Protein AF-A0A6C1DXF7-F1 (afdb_monomer)

Foldseek 3Di:
DVVVLCVQQCVPPPDPDFHEFDDDDLQWAQCCLAPHPCDPVCLLVSLVVVLVVRVPGGHHYDDAQPSQQSQHFDPDDDLVPQPDPVSVVVLVVCCVPANCVGPSNVVSVVCCSRTGSVNRVPPRDDDDDGSSVVVVVVVVPPDDDD

pLDDT: mean 87.71, std 15.58, range [35.22, 98.25]

Nearest PDB structures (foldseek):
  3aj7-assembly1_A  TM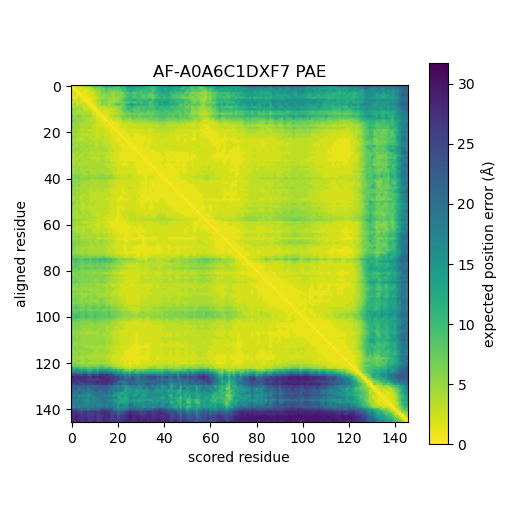=9.687E-01  e=1.170E-12  Saccharomyces cerevisiae
  3axi-assembly1_A  TM=9.679E-01  e=1.033E-12  Saccharomyces cerevisiae
  4how-assembly1_A  TM=9.218E-01  e=8.637E-07  Erwinia rhapontici
  2pwf-assembly1_A  TM=9.188E-01  e=9.192E-07  Burkholderia ubonensis subsp. mesacidophila
  4go9-assembly2_B  TM=9.008E-01  e=8.115E-07  Burkholderia ubonensis subsp. mesacidophila

InterPro domains:
  IPR006047 Glycosyl hydrolase family 13, catalytic domain [PF00128] (3-124)
  IPR017853 Glycoside hydrolase superfamily [SSF51445] (11-127)

Solvent-accessible surface area (backbone atoms only — not comparable to full-atom values): 8701 Å² total; per-residue (Å²): 106,67,67,62,56,49,56,71,54,51,67,39,68,96,51,96,57,83,49,72,36,68,74,49,44,74,71,30,22,26,48,31,50,71,77,49,45,60,48,91,88,38,28,70,60,32,34,50,53,52,48,55,50,58,74,71,50,73,47,54,77,53,84,34,88,43,54,44,64,51,43,53,51,71,75,92,74,59,78,87,74,58,80,46,64,67,59,56,50,51,50,53,51,43,36,73,76,61,32,79,87,28,69,66,40,54,51,47,54,57,44,48,65,62,52,31,30,55,44,38,62,57,80,75,80,89,69,98,76,38,71,45,52,54,47,51,52,54,65,69,59,65,80,85,78,131

Mean predicted aligned error: 6.99 Å

Organism: Saccharomyces pastorianus (NCBI:txid27292)

Structure (mmCIF, N/CA/C/O backbone):
data_AF-A0A6C1DXF7-F1
#
_entry.id   AF-A0A6C1DXF7-F1
#
loop_
_atom_site.group_PDB
_atom_site.id
_atom_site.type_symbol
_atom_site.label_atom_id
_atom_site.label_alt_id
_atom_site.label_comp_id
_atom_site.label_asym_id
_atom_site.label_entity_id
_atom_site.label_seq_id
_atom_site.pdbx_PDB_ins_code
_atom_site.Cartn_x
_atom_site.Cartn_y
_atom_site.Cartn_z
_atom_site.occupancy
_atom_site.B_iso_or_equiv
_atom_site.auth_seq_id
_atom_site.auth_comp_id
_atom_site.auth_asym_id
_atom_site.auth_atom_id
_atom_site.pdbx_PDB_model_num
ATOM 1 N N . MET A 1 1 ? 9.411 -14.837 -0.545 1.00 59.25 1 MET A N 1
ATOM 2 C CA . MET A 1 1 ? 9.219 -13.598 -1.336 1.00 59.25 1 MET A CA 1
ATOM 3 C C . MET A 1 1 ? 9.837 -13.757 -2.715 1.00 59.25 1 MET A C 1
ATOM 5 O O . MET A 1 1 ? 9.117 -13.572 -3.681 1.00 59.25 1 MET A O 1
ATOM 9 N N . GLU A 1 2 ? 11.099 -14.185 -2.812 1.00 75.19 2 GLU A N 1
ATOM 10 C CA . GLU A 1 2 ? 11.761 -14.525 -4.084 1.00 75.19 2 GLU A CA 1
ATOM 11 C C . GLU A 1 2 ? 10.960 -15.517 -4.943 1.00 75.19 2 GLU A C 1
ATOM 13 O O . GLU A 1 2 ? 10.625 -15.195 -6.074 1.00 75.19 2 GLU A O 1
ATOM 18 N N . GLU A 1 3 ? 10.555 -16.663 -4.386 1.00 80.00 3 GLU A N 1
ATOM 19 C CA . GLU A 1 3 ? 9.770 -17.671 -5.121 1.00 80.00 3 GLU A CA 1
ATOM 20 C C . GLU A 1 3 ? 8.427 -17.135 -5.634 1.00 80.00 3 GLU A C 1
ATOM 22 O O . GLU A 1 3 ? 8.027 -17.430 -6.755 1.00 80.00 3 GLU A O 1
ATOM 27 N N . ALA A 1 4 ? 7.742 -16.309 -4.836 1.00 75.12 4 ALA A N 1
ATOM 28 C CA . ALA A 1 4 ? 6.470 -15.706 -5.227 1.00 75.12 4 ALA A CA 1
ATOM 29 C C . ALA A 1 4 ? 6.660 -14.726 -6.394 1.00 75.12 4 ALA A C 1
ATOM 31 O O . ALA A 1 4 ? 5.912 -14.783 -7.367 1.00 75.12 4 ALA A O 1
ATOM 32 N N . ILE A 1 5 ? 7.698 -13.884 -6.326 1.00 75.38 5 ILE A N 1
ATOM 33 C CA . ILE A 1 5 ? 8.089 -12.986 -7.417 1.00 75.38 5 ILE A CA 1
ATOM 34 C C . ILE A 1 5 ? 8.420 -13.827 -8.653 1.00 75.38 5 ILE A C 1
ATOM 36 O O . ILE A 1 5 ? 7.776 -13.652 -9.677 1.00 75.38 5 ILE A O 1
ATOM 40 N N . ALA A 1 6 ? 9.320 -14.806 -8.547 1.00 79.94 6 ALA A N 1
ATOM 41 C CA . ALA A 1 6 ? 9.705 -15.669 -9.662 1.00 79.94 6 ALA A CA 1
ATOM 42 C C . ALA A 1 6 ? 8.495 -16.370 -10.304 1.00 79.94 6 ALA A C 1
ATOM 44 O O . ALA A 1 6 ? 8.336 -16.318 -11.520 1.00 79.94 6 ALA A O 1
ATOM 45 N N . SER A 1 7 ? 7.595 -16.955 -9.509 1.00 77.94 7 SER A N 1
ATOM 46 C CA . SER A 1 7 ? 6.400 -17.639 -10.022 1.00 77.94 7 SER A CA 1
ATOM 47 C C . SER A 1 7 ? 5.490 -16.724 -10.851 1.00 77.94 7 SER A C 1
ATOM 49 O O . SER A 1 7 ? 4.979 -17.145 -11.888 1.00 77.94 7 SER A O 1
ATOM 51 N N . ASN A 1 8 ? 5.369 -15.452 -10.456 1.00 71.12 8 ASN A N 1
ATOM 52 C CA . ASN A 1 8 ? 4.574 -14.449 -11.162 1.00 71.12 8 ASN A CA 1
ATOM 53 C C . ASN A 1 8 ? 5.168 -14.046 -12.519 1.00 71.12 8 ASN A C 1
ATOM 55 O O . ASN A 1 8 ? 4.458 -13.459 -13.324 1.00 71.12 8 ASN A O 1
ATOM 59 N N . PHE A 1 9 ? 6.440 -14.348 -12.791 1.00 73.69 9 PHE A N 1
ATOM 60 C CA . PHE A 1 9 ? 7.091 -13.993 -14.060 1.00 73.69 9 PHE A CA 1
ATOM 61 C C . PHE A 1 9 ? 7.461 -15.212 -14.903 1.00 73.69 9 PHE A C 1
ATOM 63 O O . PHE A 1 9 ? 7.561 -15.109 -16.122 1.00 73.69 9 PHE A O 1
ATOM 70 N N . LEU A 1 10 ? 7.604 -16.385 -14.285 1.00 82.75 10 LEU A N 1
ATOM 71 C CA . LEU A 1 10 ? 7.925 -17.620 -14.995 1.00 82.75 10 LEU A CA 1
ATOM 72 C C . LEU A 1 10 ? 6.733 -18.198 -15.768 1.00 82.75 10 LEU A C 1
ATOM 74 O O . LEU A 1 10 ? 6.962 -18.940 -16.716 1.00 82.75 10 LEU A O 1
ATOM 78 N N . PHE A 1 11 ? 5.481 -17.865 -15.425 1.00 83.44 11 PHE A N 1
ATOM 79 C CA . PHE A 1 11 ? 4.308 -18.440 -16.110 1.00 83.44 11 PHE A CA 1
ATOM 80 C C . PHE A 1 11 ? 4.178 -18.019 -17.587 1.00 83.44 11 PHE A C 1
ATOM 82 O O . PHE A 1 11 ? 3.498 -18.686 -18.365 1.00 83.44 11 PHE A O 1
ATOM 89 N N . ILE A 1 12 ? 4.846 -16.932 -17.981 1.00 87.50 12 ILE A N 1
ATOM 90 C CA . ILE A 1 12 ? 4.918 -16.456 -19.371 1.00 87.50 12 ILE A CA 1
ATOM 91 C C . ILE A 1 12 ? 5.863 -17.343 -20.201 1.00 87.50 12 ILE A C 1
ATOM 93 O O . ILE A 1 12 ? 5.730 -17.452 -21.420 1.00 87.50 12 ILE A O 1
ATOM 97 N N . ASN A 1 13 ? 6.830 -18.007 -19.561 1.00 87.62 13 ASN A N 1
ATOM 98 C CA . ASN A 1 13 ? 7.843 -18.773 -20.274 1.00 87.62 13 ASN A CA 1
ATOM 99 C C . ASN A 1 13 ? 7.225 -20.009 -20.932 1.00 87.62 13 ASN A C 1
ATOM 101 O O . ASN A 1 13 ? 6.782 -20.937 -20.258 1.00 87.62 13 ASN A O 1
ATOM 105 N N . GLY A 1 14 ? 7.251 -20.036 -22.266 1.00 87.69 14 GLY A N 1
ATOM 106 C CA . GLY A 1 14 ? 6.707 -21.144 -23.050 1.00 87.69 14 GLY A CA 1
ATOM 107 C C . GLY A 1 14 ? 5.181 -21.146 -23.156 1.00 87.69 14 GLY A C 1
ATOM 108 O O . GLY A 1 14 ? 4.614 -22.178 -23.508 1.00 87.69 14 GLY A O 1
ATOM 109 N N . THR A 1 15 ? 4.522 -20.019 -22.865 1.00 92.44 15 THR A N 1
ATOM 110 C CA . THR A 1 15 ? 3.073 -19.836 -23.030 1.00 92.44 15 THR A CA 1
ATOM 111 C C . THR A 1 15 ? 2.774 -18.641 -23.943 1.00 92.44 15 THR A C 1
ATOM 113 O O . THR A 1 15 ? 3.668 -17.889 -24.325 1.00 92.44 15 THR A O 1
ATOM 116 N N . ASP A 1 16 ? 1.509 -18.470 -24.319 1.00 94.56 16 ASP A N 1
ATOM 117 C CA . ASP A 1 16 ? 0.971 -17.295 -25.021 1.00 94.56 16 ASP A CA 1
ATOM 118 C C . ASP A 1 16 ? 0.373 -16.255 -24.051 1.00 94.56 16 ASP A C 1
ATOM 120 O O . ASP A 1 16 ? -0.373 -15.358 -24.448 1.00 94.56 16 ASP A O 1
ATOM 124 N N . SER A 1 17 ? 0.686 -16.382 -22.759 1.00 92.06 17 SER A N 1
ATOM 125 C CA . SER A 1 17 ? 0.166 -15.514 -21.707 1.00 92.06 17 SER A CA 1
ATOM 126 C C . SER A 1 17 ? 0.986 -14.227 -21.548 1.00 92.06 17 SER A C 1
ATOM 128 O O . SER A 1 17 ? 2.142 -14.145 -21.957 1.00 92.06 17 SER A O 1
ATOM 130 N N . TRP A 1 18 ? 0.402 -13.211 -20.903 1.00 91.88 18 TRP A N 1
ATOM 131 C CA . TRP A 1 18 ? 1.070 -11.941 -20.599 1.00 91.88 18 TRP A CA 1
ATOM 132 C C . TRP A 1 18 ? 0.699 -11.441 -19.199 1.00 91.88 18 TRP A C 1
ATOM 134 O O . TRP A 1 18 ? -0.443 -11.603 -18.767 1.00 91.88 18 TRP A O 1
ATOM 144 N N . ALA A 1 19 ? 1.651 -10.830 -18.489 1.00 90.81 19 ALA A N 1
ATOM 145 C CA . ALA A 1 19 ? 1.447 -10.323 -17.131 1.00 90.81 19 ALA A CA 1
ATOM 146 C C . ALA A 1 19 ? 1.251 -8.802 -17.079 1.00 90.81 19 ALA A C 1
ATOM 148 O O . ALA A 1 19 ? 1.555 -8.065 -18.018 1.00 90.81 19 ALA A O 1
ATOM 149 N N . THR A 1 20 ? 0.792 -8.328 -15.924 1.00 92.31 20 THR A N 1
ATOM 150 C CA . THR A 1 20 ? 0.764 -6.910 -15.552 1.00 92.31 20 THR A CA 1
ATOM 151 C C . THR A 1 20 ? 1.662 -6.675 -14.347 1.00 92.31 20 THR A C 1
ATOM 153 O O . THR A 1 20 ? 1.645 -7.474 -13.410 1.00 92.31 20 THR A O 1
ATOM 156 N N . THR A 1 21 ? 2.352 -5.541 -14.321 1.00 92.75 21 THR A N 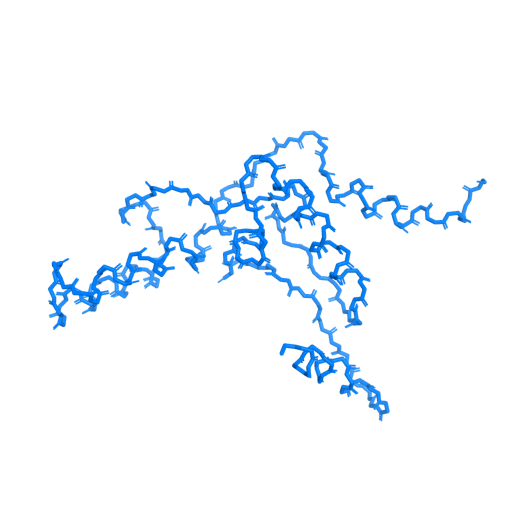1
ATOM 157 C CA . THR A 1 21 ? 3.194 -5.109 -13.204 1.00 92.75 21 THR A CA 1
ATOM 158 C C . THR A 1 21 ? 2.619 -3.830 -12.616 1.00 92.75 21 THR A C 1
ATOM 160 O O . THR A 1 21 ? 2.503 -2.827 -13.317 1.00 92.75 21 THR A O 1
ATOM 163 N N . TYR A 1 22 ? 2.251 -3.861 -11.336 1.00 94.75 22 TYR A N 1
ATOM 164 C CA . TYR A 1 22 ? 1.810 -2.685 -10.587 1.00 94.75 22 TYR A CA 1
ATOM 165 C C . TYR A 1 22 ? 1.969 -2.923 -9.084 1.00 94.75 22 TYR A C 1
ATOM 167 O O . TYR A 1 22 ? 1.796 -4.048 -8.609 1.00 94.75 22 TYR A O 1
ATOM 175 N N . ILE A 1 23 ? 2.240 -1.862 -8.325 1.00 95.50 23 ILE A N 1
ATOM 176 C CA . ILE A 1 23 ? 2.222 -1.904 -6.850 1.00 95.50 23 ILE A CA 1
ATOM 177 C C . ILE A 1 23 ? 1.247 -0.899 -6.215 1.00 95.50 23 ILE A C 1
ATOM 179 O O . ILE A 1 23 ? 1.036 -0.939 -5.001 1.00 95.50 23 ILE A O 1
ATOM 183 N N . GLU A 1 24 ? 0.616 -0.034 -7.015 1.00 97.81 24 GLU A N 1
ATOM 184 C CA . GLU A 1 24 ? -0.456 0.874 -6.592 1.00 97.81 24 GLU A CA 1
ATOM 185 C C . GLU A 1 24 ? -1.643 0.827 -7.558 1.00 97.81 24 GLU A C 1
ATOM 187 O O . GLU A 1 24 ? -1.500 0.616 -8.760 1.00 97.81 24 GLU A O 1
ATOM 192 N N . ASN A 1 25 ? -2.835 1.048 -7.013 1.00 97.56 25 ASN A N 1
ATOM 193 C CA . ASN A 1 25 ? -4.054 1.375 -7.741 1.00 97.56 25 ASN A CA 1
ATOM 194 C C . ASN A 1 25 ? -5.020 2.075 -6.762 1.00 97.56 25 ASN A C 1
AT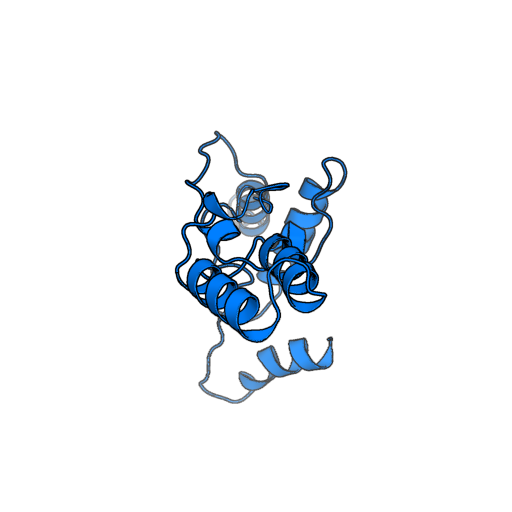OM 196 O O . ASN A 1 25 ? -4.672 2.313 -5.606 1.00 97.56 25 ASN A O 1
ATOM 200 N N . HIS A 1 26 ? -6.242 2.371 -7.202 1.00 97.31 26 HIS A N 1
ATOM 201 C CA . HIS A 1 26 ? -7.269 3.031 -6.385 1.00 97.31 26 HIS A CA 1
ATOM 202 C C . HIS A 1 26 ? -7.774 2.227 -5.164 1.00 97.31 26 HIS A C 1
ATOM 204 O O . HIS A 1 26 ? -8.556 2.747 -4.363 1.00 97.31 26 HIS A O 1
ATOM 210 N N . ASP A 1 27 ? -7.369 0.965 -5.022 1.00 97.50 27 ASP A N 1
ATOM 211 C CA . ASP A 1 27 ? -7.715 0.075 -3.913 1.00 97.50 27 ASP A CA 1
ATOM 212 C C . ASP A 1 27 ? -6.517 -0.274 -3.018 1.00 97.50 27 ASP A C 1
ATOM 214 O O . ASP A 1 27 ? -6.675 -0.995 -2.036 1.00 97.50 27 ASP A O 1
ATOM 218 N N . GLN A 1 28 ? -5.311 0.206 -3.325 1.00 97.25 28 GLN A N 1
ATOM 219 C CA . GLN A 1 28 ? -4.110 -0.091 -2.543 1.00 97.25 28 GLN A CA 1
ATOM 220 C C . GLN A 1 28 ? -3.577 1.174 -1.881 1.00 97.25 28 GLN A C 1
ATOM 222 O O . GLN A 1 28 ? -3.543 2.234 -2.490 1.00 97.25 28 GLN A O 1
ATOM 227 N N . ALA A 1 29 ? -3.101 1.069 -0.642 1.00 97.50 29 ALA A N 1
ATOM 228 C CA . ALA A 1 29 ? -2.382 2.174 -0.013 1.00 97.50 29 ALA A CA 1
ATOM 229 C C . ALA A 1 29 ? -1.025 2.446 -0.694 1.00 97.50 29 ALA A C 1
ATOM 231 O O . ALA A 1 29 ? -0.551 1.638 -1.496 1.00 97.50 29 ALA A O 1
ATOM 232 N N . ARG A 1 30 ? -0.390 3.581 -0.372 1.00 98.00 30 ARG A N 1
ATOM 233 C CA . ARG A 1 30 ? 0.807 4.054 -1.081 1.00 98.00 30 ARG A CA 1
ATOM 234 C C . ARG A 1 30 ? 1.996 3.121 -0.877 1.00 98.00 30 ARG A C 1
ATOM 236 O O . ARG A 1 30 ? 2.333 2.744 0.247 1.00 98.00 30 ARG A O 1
ATOM 243 N N . SER A 1 31 ? 2.662 2.788 -1.974 1.00 97.69 31 SER A N 1
ATOM 244 C CA . SER A 1 31 ? 3.706 1.766 -2.044 1.00 97.69 31 SER A CA 1
ATOM 245 C C . SER A 1 31 ? 4.901 2.074 -1.149 1.00 97.69 31 SER A C 1
ATOM 247 O O . SER A 1 31 ? 5.379 1.184 -0.450 1.00 97.69 31 SER A O 1
ATOM 249 N N . ILE A 1 32 ? 5.336 3.338 -1.091 1.00 97.88 32 ILE A N 1
ATOM 250 C CA . ILE A 1 32 ? 6.462 3.759 -0.247 1.00 97.88 32 ILE A CA 1
ATOM 251 C C . ILE A 1 32 ? 6.180 3.465 1.228 1.00 97.88 32 ILE A C 1
ATOM 253 O O . ILE A 1 32 ? 7.046 2.918 1.902 1.00 97.88 32 ILE A O 1
ATOM 257 N N . THR A 1 33 ? 4.981 3.784 1.726 1.00 97.56 33 THR A N 1
ATOM 258 C CA . THR A 1 33 ? 4.616 3.508 3.124 1.00 97.56 33 THR A CA 1
ATOM 259 C C . THR A 1 33 ? 4.499 2.007 3.397 1.00 97.56 33 THR A C 1
ATOM 261 O O . THR A 1 33 ? 4.801 1.560 4.500 1.00 97.56 33 THR A O 1
ATOM 264 N N . ARG A 1 34 ? 4.069 1.210 2.414 1.00 96.25 34 ARG A N 1
ATOM 265 C CA . ARG A 1 34 ? 3.852 -0.232 2.600 1.00 96.25 34 ARG A CA 1
ATOM 266 C C . ARG A 1 34 ? 5.113 -1.076 2.498 1.00 96.25 34 ARG A C 1
ATOM 268 O O . ARG A 1 34 ? 5.239 -2.057 3.225 1.00 96.25 34 ARG A O 1
ATOM 275 N N . PHE A 1 35 ? 5.986 -0.751 1.552 1.00 96.38 35 PHE A N 1
ATOM 276 C CA . PHE A 1 35 ? 7.071 -1.635 1.116 1.00 96.38 35 PHE A CA 1
ATOM 277 C C . PHE A 1 35 ? 8.462 -1.046 1.355 1.00 96.38 35 PHE A C 1
ATOM 279 O O . PHE A 1 35 ? 9.458 -1.728 1.124 1.00 96.38 35 PHE A O 1
ATOM 286 N N . ALA A 1 36 ? 8.547 0.208 1.798 1.00 96.69 36 ALA A N 1
ATOM 287 C CA . ALA A 1 36 ? 9.806 0.902 2.017 1.00 96.69 36 ALA A CA 1
ATOM 288 C C . ALA A 1 36 ? 9.703 1.861 3.220 1.00 96.69 36 ALA A C 1
ATOM 290 O O . ALA A 1 36 ? 8.937 1.627 4.152 1.00 96.69 36 ALA A O 1
ATOM 291 N N . ASP A 1 37 ? 10.514 2.920 3.225 1.00 97.50 37 ASP A N 1
ATOM 292 C CA . ASP A 1 37 ? 10.543 3.921 4.291 1.00 97.50 37 ASP A CA 1
ATOM 293 C C . ASP A 1 37 ? 9.995 5.264 3.781 1.00 97.50 37 ASP A C 1
ATOM 295 O O . ASP A 1 37 ? 10.555 5.867 2.855 1.00 97.50 37 ASP A O 1
ATOM 299 N N . ASP A 1 38 ? 8.895 5.721 4.389 1.00 96.88 38 ASP A N 1
ATOM 300 C CA . ASP A 1 38 ? 8.199 6.970 4.059 1.00 96.88 38 ASP A CA 1
ATOM 301 C C . ASP A 1 38 ? 8.672 8.200 4.850 1.00 96.88 38 ASP A C 1
ATOM 303 O O . ASP A 1 38 ? 8.135 9.302 4.678 1.00 96.88 38 ASP A O 1
ATOM 307 N N . SER A 1 39 ? 9.689 8.037 5.700 1.00 96.88 39 SER A N 1
ATOM 308 C CA . SER A 1 39 ? 10.266 9.130 6.473 1.00 96.88 39 SER A CA 1
ATOM 309 C C . SER A 1 39 ? 10.834 10.213 5.551 1.00 96.88 39 SER A C 1
ATOM 311 O O . SER A 1 39 ? 11.320 9.919 4.452 1.00 96.88 39 SER A O 1
ATOM 313 N N . PRO A 1 40 ? 10.863 11.485 5.994 1.00 95.50 40 PRO A N 1
ATOM 314 C CA . PRO A 1 40 ? 11.423 12.575 5.194 1.00 95.50 40 PRO A CA 1
ATOM 315 C C . PRO A 1 40 ? 12.849 12.304 4.695 1.00 95.50 40 PRO A C 1
ATOM 317 O O . PRO A 1 40 ? 13.218 12.763 3.615 1.00 95.50 40 PRO A O 1
ATOM 320 N N . LYS A 1 41 ? 13.635 11.536 5.462 1.00 96.88 41 LYS A N 1
ATOM 321 C CA . LYS A 1 41 ? 15.014 11.174 5.129 1.00 96.88 41 LYS A CA 1
ATOM 322 C C . LYS A 1 41 ? 15.098 10.185 3.963 1.00 96.88 41 LYS A C 1
ATOM 324 O O . LYS A 1 41 ? 15.964 10.352 3.106 1.00 96.88 41 LYS A O 1
ATOM 329 N N . TYR A 1 42 ? 14.227 9.174 3.922 1.00 97.19 42 TYR A N 1
ATOM 330 C CA . TYR A 1 42 ? 14.369 8.048 2.992 1.00 97.19 42 TYR A CA 1
ATOM 331 C C . TYR A 1 42 ? 13.314 7.988 1.887 1.00 97.19 42 TYR A C 1
ATOM 333 O O . TYR A 1 42 ? 13.572 7.367 0.860 1.00 97.19 42 TYR A O 1
ATOM 341 N N . ARG A 1 43 ? 12.195 8.715 1.994 1.00 95.06 43 ARG A N 1
ATOM 342 C CA . ARG A 1 43 ? 11.096 8.695 1.010 1.00 95.06 43 ARG A CA 1
ATOM 343 C C . ARG A 1 43 ? 11.562 8.772 -0.448 1.00 95.06 43 ARG A C 1
ATOM 345 O O . ARG A 1 43 ? 11.089 8.014 -1.289 1.00 95.06 43 ARG A O 1
ATOM 352 N N . LYS A 1 44 ? 12.499 9.675 -0.765 1.00 93.62 44 LYS A N 1
ATOM 353 C CA . LYS A 1 44 ? 12.998 9.851 -2.141 1.00 93.62 44 LYS A CA 1
ATOM 354 C C . LYS A 1 44 ? 13.772 8.628 -2.642 1.00 93.62 44 LYS A C 1
ATOM 356 O O . LYS A 1 44 ? 13.578 8.233 -3.787 1.00 93.62 44 LYS A O 1
ATOM 361 N N . ILE A 1 45 ? 14.656 8.054 -1.822 1.00 95.94 45 ILE A N 1
ATOM 362 C CA . ILE A 1 45 ? 15.448 6.886 -2.232 1.00 95.94 45 ILE A CA 1
ATOM 363 C C . ILE A 1 45 ? 14.590 5.615 -2.241 1.00 95.94 45 ILE A C 1
ATOM 365 O O . ILE A 1 45 ? 14.697 4.829 -3.176 1.00 95.94 45 ILE A O 1
ATOM 369 N N . SER A 1 46 ? 13.660 5.487 -1.291 1.00 96.44 46 SER A N 1
ATOM 370 C CA . SER A 1 46 ? 12.631 4.444 -1.247 1.00 96.44 46 SER A CA 1
ATOM 371 C C . SER A 1 46 ? 11.789 4.415 -2.524 1.00 96.44 46 SER A C 1
ATOM 373 O O . SER A 1 46 ? 11.662 3.372 -3.155 1.00 96.44 46 SER A O 1
ATOM 375 N N . GLY A 1 47 ? 11.264 5.569 -2.957 1.00 95.25 47 GLY A N 1
ATOM 376 C CA . GLY A 1 47 ? 10.479 5.653 -4.192 1.00 95.25 47 GLY A CA 1
ATOM 377 C C . GLY A 1 47 ? 11.276 5.232 -5.430 1.00 95.25 47 GLY A C 1
ATOM 378 O O . GLY A 1 47 ? 10.772 4.484 -6.264 1.00 95.25 47 GLY A O 1
ATOM 379 N N . LYS A 1 48 ? 12.549 5.638 -5.521 1.00 94.00 48 LYS A N 1
ATOM 380 C CA . LYS A 1 48 ? 13.440 5.220 -6.616 1.00 94.00 48 LYS A CA 1
ATOM 381 C C . LYS A 1 48 ? 13.726 3.719 -6.606 1.00 94.00 48 LYS A C 1
ATOM 383 O O . LYS A 1 48 ? 13.756 3.115 -7.670 1.00 94.00 48 LYS A O 1
ATOM 388 N N . LEU A 1 49 ? 13.914 3.122 -5.428 1.00 95.75 49 LEU A N 1
ATOM 389 C CA . LEU A 1 49 ? 14.105 1.677 -5.287 1.00 95.75 49 LEU A CA 1
ATOM 390 C C . LEU A 1 49 ? 12.887 0.902 -5.806 1.00 95.75 49 LEU A C 1
ATOM 392 O O . LEU A 1 49 ? 13.051 -0.042 -6.572 1.00 95.75 49 LEU A O 1
ATOM 396 N N . LEU A 1 50 ? 11.676 1.326 -5.433 1.00 95.69 50 LEU A N 1
ATOM 397 C CA . LEU A 1 50 ? 10.439 0.701 -5.912 1.00 95.69 50 LEU A CA 1
ATOM 398 C C . LEU A 1 50 ? 10.246 0.889 -7.422 1.00 95.69 50 LEU A C 1
ATOM 400 O O . LEU A 1 50 ? 9.857 -0.051 -8.103 1.00 95.69 50 LEU A O 1
ATOM 404 N N . THR A 1 51 ? 10.616 2.058 -7.954 1.00 94.19 51 THR A N 1
ATOM 405 C CA . THR A 1 51 ? 10.621 2.306 -9.408 1.00 94.19 51 THR A CA 1
ATOM 406 C C . THR A 1 51 ? 11.551 1.331 -10.127 1.00 94.19 51 THR A C 1
ATOM 408 O O . THR A 1 51 ? 11.171 0.729 -11.125 1.00 94.19 51 THR A O 1
ATOM 411 N N . LEU A 1 52 ? 12.776 1.161 -9.614 1.00 93.75 52 LEU A N 1
ATOM 412 C CA . LEU A 1 52 ? 13.755 0.244 -10.193 1.00 93.75 52 LEU A CA 1
ATOM 413 C C . LEU A 1 52 ? 13.241 -1.197 -10.172 1.00 93.75 52 LEU A C 1
ATOM 415 O O . LEU A 1 52 ? 13.416 -1.912 -11.155 1.00 93.75 52 LEU A O 1
ATOM 419 N N . LEU A 1 53 ? 12.587 -1.598 -9.077 1.00 92.12 53 LEU A N 1
ATOM 420 C CA . LEU A 1 53 ? 11.934 -2.896 -8.981 1.00 92.12 53 LEU A CA 1
ATOM 421 C C . LEU A 1 53 ? 10.882 -3.039 -10.083 1.00 92.12 53 LEU A C 1
ATOM 423 O O . LEU A 1 53 ? 11.031 -3.927 -10.906 1.00 92.12 53 LEU A O 1
ATOM 427 N N . GLU A 1 54 ? 9.877 -2.165 -10.158 1.00 92.50 54 GLU A N 1
ATOM 428 C CA . GLU A 1 54 ? 8.790 -2.283 -11.144 1.00 92.50 54 GLU A CA 1
ATOM 429 C C . GLU A 1 54 ? 9.288 -2.284 -12.596 1.00 92.50 54 GLU A C 1
ATOM 431 O O . GLU A 1 54 ? 8.855 -3.120 -13.386 1.00 92.50 54 GLU A O 1
ATOM 436 N N . CYS A 1 55 ? 10.247 -1.418 -12.937 1.00 92.69 55 CYS A N 1
ATOM 437 C CA . CYS A 1 55 ? 10.840 -1.368 -14.277 1.00 92.69 55 CYS A CA 1
ATOM 438 C C . CYS A 1 55 ? 11.653 -2.624 -14.636 1.00 92.69 55 CYS A C 1
ATOM 440 O O . CYS A 1 55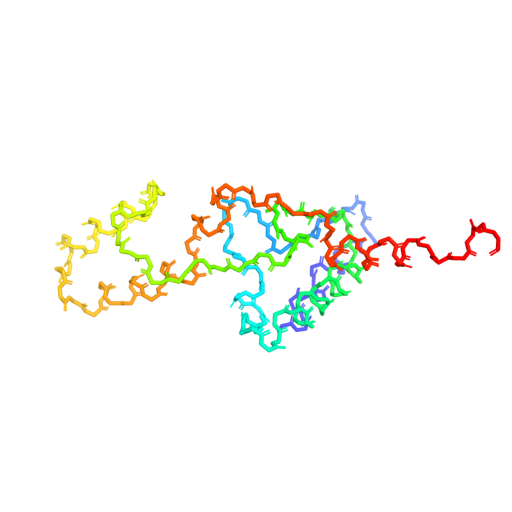 ? 11.908 -2.867 -15.812 1.00 92.69 55 CYS A O 1
ATOM 442 N N . SER A 1 56 ? 12.094 -3.401 -13.642 1.00 90.56 56 SER A N 1
ATOM 443 C CA . SER A 1 56 ? 12.847 -4.644 -13.852 1.00 90.56 56 SER A CA 1
ATOM 444 C C . SER A 1 56 ? 11.959 -5.877 -14.066 1.00 90.56 56 SER A C 1
ATOM 446 O O . SER A 1 56 ? 12.466 -6.946 -14.404 1.00 90.56 56 SER A O 1
ATOM 448 N N . LEU A 1 57 ? 10.642 -5.753 -13.862 1.00 88.56 57 LEU A N 1
ATOM 449 C CA . LEU A 1 57 ? 9.697 -6.868 -13.923 1.00 88.56 57 LEU A CA 1
ATOM 450 C C . LEU A 1 57 ? 9.062 -7.006 -15.314 1.00 88.56 57 LEU A C 1
ATOM 452 O O . LEU A 1 57 ? 8.780 -6.021 -15.993 1.00 88.56 57 LEU A O 1
ATOM 456 N N . THR A 1 58 ? 8.797 -8.248 -15.728 1.00 89.44 58 THR A N 1
ATOM 457 C CA . THR A 1 58 ? 8.153 -8.547 -17.019 1.00 89.44 58 THR A CA 1
ATOM 458 C C . THR A 1 58 ? 6.645 -8.319 -16.948 1.00 89.44 58 THR A C 1
ATOM 460 O O . THR A 1 58 ? 5.984 -8.837 -16.052 1.00 89.44 58 THR A O 1
ATOM 463 N N . GLY A 1 59 ? 6.092 -7.605 -17.927 1.00 90.31 59 GLY A N 1
ATOM 464 C CA . GLY A 1 59 ? 4.653 -7.390 -18.075 1.00 90.31 59 GLY A CA 1
ATOM 465 C C . GLY A 1 59 ? 4.312 -5.950 -18.439 1.00 90.31 59 GLY A C 1
ATOM 466 O O . GLY A 1 59 ? 5.182 -5.089 -18.556 1.00 90.31 59 GLY A O 1
ATOM 467 N N . THR A 1 60 ? 3.023 -5.673 -18.617 1.00 94.38 60 THR A N 1
ATOM 468 C CA . THR A 1 60 ? 2.534 -4.306 -18.828 1.00 94.38 60 THR A CA 1
ATOM 469 C C . THR A 1 60 ? 2.621 -3.522 -17.521 1.00 94.38 60 THR A C 1
ATOM 471 O O . THR A 1 60 ? 1.916 -3.848 -16.564 1.00 94.38 60 THR A O 1
ATOM 474 N N . LEU A 1 61 ? 3.477 -2.499 -17.480 1.00 95.00 61 LEU A N 1
ATOM 475 C CA . LEU A 1 61 ? 3.660 -1.623 -16.321 1.00 95.00 61 LEU A CA 1
ATOM 476 C C . LEU A 1 61 ? 2.493 -0.637 -16.173 1.00 95.00 61 LEU A C 1
ATOM 478 O O . LEU A 1 61 ? 2.163 0.084 -17.115 1.00 95.00 61 LEU A O 1
ATOM 482 N N . TYR A 1 62 ? 1.928 -0.550 -14.970 1.00 96.56 62 TYR A N 1
ATOM 483 C CA . TYR A 1 62 ? 0.960 0.476 -14.590 1.00 96.56 62 TYR A CA 1
ATOM 484 C C . TYR A 1 62 ? 1.535 1.357 -13.486 1.00 96.56 62 TYR A C 1
ATOM 486 O O . TYR A 1 62 ? 2.016 0.864 -12.470 1.00 96.56 62 TYR A O 1
ATOM 494 N N . VAL A 1 63 ? 1.417 2.670 -13.674 1.00 96.25 63 VAL A N 1
ATOM 495 C CA . VAL A 1 63 ? 1.771 3.682 -12.675 1.00 96.25 63 VAL A CA 1
ATOM 496 C C . VAL A 1 63 ? 0.496 4.420 -12.285 1.00 96.25 63 VAL A C 1
ATOM 498 O O . VAL A 1 63 ? -0.226 4.922 -13.148 1.00 96.25 63 VAL A O 1
ATOM 501 N N . TYR A 1 64 ? 0.194 4.469 -10.991 1.00 97.00 64 TYR A N 1
ATOM 502 C CA . TYR A 1 64 ? -1.013 5.110 -10.476 1.00 97.00 64 TYR A CA 1
ATOM 503 C C . TYR A 1 64 ? -0.775 6.582 -10.111 1.00 97.00 64 TYR A C 1
ATOM 505 O O . TYR A 1 64 ? 0.311 6.960 -9.684 1.00 97.00 64 TYR A O 1
ATOM 513 N N . GLN A 1 65 ? -1.805 7.428 -10.223 1.00 95.31 65 GLN A N 1
ATOM 514 C CA . GLN A 1 65 ? -1.694 8.859 -9.916 1.00 95.31 65 GLN A CA 1
ATOM 515 C C . GLN A 1 65 ? -1.149 9.119 -8.500 1.00 95.31 65 GLN A C 1
ATOM 517 O O . GLN A 1 65 ? -1.695 8.661 -7.488 1.00 95.31 65 GLN A O 1
ATOM 522 N N . GLY A 1 66 ? -0.070 9.888 -8.410 1.00 93.81 66 GLY A N 1
ATOM 523 C CA . GLY A 1 66 ? 0.624 10.170 -7.160 1.00 93.81 66 GLY A CA 1
ATOM 524 C C . GLY A 1 66 ? 1.812 9.239 -6.889 1.00 93.81 66 GLY A C 1
ATOM 525 O O . GLY A 1 66 ? 2.723 9.625 -6.151 1.00 93.81 66 GLY A O 1
ATOM 526 N N . GLN A 1 67 ? 1.855 8.044 -7.486 1.00 95.19 67 GLN A N 1
ATOM 527 C CA . GLN A 1 67 ? 2.990 7.120 -7.360 1.00 95.19 67 GLN A CA 1
ATOM 528 C C . GLN A 1 67 ? 4.256 7.767 -7.928 1.00 95.19 67 GLN A C 1
ATOM 530 O O . GLN A 1 67 ? 5.322 7.722 -7.314 1.00 95.19 67 GLN A O 1
ATOM 535 N N . GLU A 1 68 ? 4.118 8.500 -9.033 1.00 89.88 68 GLU A N 1
ATOM 536 C CA . GLU A 1 68 ? 5.215 9.168 -9.718 1.00 89.88 68 GLU A CA 1
ATOM 537 C C . GLU A 1 68 ? 5.840 10.307 -8.898 1.00 89.88 68 GLU A C 1
ATOM 539 O O . GLU A 1 68 ? 7.034 10.606 -8.995 1.00 89.88 68 GLU A O 1
ATOM 544 N N . ILE A 1 69 ? 5.063 10.954 -8.033 1.00 91.06 69 ILE A N 1
ATOM 545 C CA . ILE A 1 69 ? 5.570 11.964 -7.088 1.00 91.06 69 ILE A CA 1
ATOM 546 C C . ILE A 1 69 ? 5.985 11.340 -5.746 1.00 91.06 69 ILE A C 1
ATOM 548 O O . ILE A 1 69 ? 6.266 12.054 -4.776 1.00 91.06 69 ILE A O 1
ATOM 552 N N . GLY A 1 70 ? 6.017 10.006 -5.680 1.00 93.12 70 GLY A N 1
ATOM 553 C CA . GLY A 1 70 ? 6.315 9.231 -4.488 1.00 93.12 70 GLY A CA 1
ATOM 554 C C . GLY A 1 70 ? 5.369 9.575 -3.351 1.00 93.12 70 GLY A C 1
ATOM 555 O O . GLY A 1 70 ? 5.839 9.897 -2.260 1.00 93.12 70 GLY A O 1
ATOM 556 N N . GLN A 1 71 ? 4.062 9.654 -3.608 1.00 95.44 71 GLN A N 1
ATOM 557 C CA . GLN A 1 71 ? 3.059 9.940 -2.583 1.00 95.44 71 GLN A CA 1
ATOM 558 C C . GLN A 1 71 ? 3.106 8.878 -1.471 1.00 95.44 71 GLN A C 1
ATOM 560 O O . GLN A 1 71 ? 3.505 7.740 -1.688 1.00 95.44 71 GLN A O 1
ATOM 565 N N . ILE A 1 72 ? 2.759 9.286 -0.253 1.00 96.88 72 ILE A N 1
ATOM 566 C CA . ILE A 1 72 ? 2.804 8.450 0.955 1.00 96.88 72 ILE A CA 1
ATOM 567 C C . ILE A 1 72 ? 1.425 8.439 1.605 1.00 96.88 72 ILE A C 1
ATOM 569 O O . ILE A 1 72 ? 0.589 9.294 1.286 1.00 96.88 72 ILE A O 1
ATOM 573 N N . ASN A 1 73 ? 1.182 7.494 2.511 1.00 97.50 73 ASN A N 1
ATOM 574 C CA . ASN A 1 73 ? -0.058 7.484 3.275 1.00 97.50 73 ASN A CA 1
ATOM 575 C C . ASN A 1 73 ? -0.209 8.796 4.058 1.00 97.50 73 ASN A C 1
ATOM 577 O O . ASN A 1 73 ? 0.759 9.359 4.581 1.00 97.50 73 ASN A O 1
ATOM 581 N N . PHE A 1 74 ? -1.445 9.276 4.168 1.00 95.81 74 PHE A N 1
ATOM 582 C CA . PHE A 1 74 ? -1.765 10.288 5.168 1.00 95.81 74 PHE A CA 1
ATOM 583 C C . PHE A 1 74 ? -1.564 9.708 6.572 1.00 95.81 74 PHE A C 1
ATOM 585 O O . PHE A 1 74 ? -1.740 8.510 6.798 1.00 95.81 74 PHE A O 1
ATOM 592 N N . LYS A 1 75 ? -1.201 10.572 7.520 1.00 94.00 75 LYS A N 1
ATOM 593 C CA . LYS A 1 75 ? -0.934 10.195 8.911 1.00 94.00 75 LYS A CA 1
ATOM 594 C C . LYS A 1 75 ? -1.998 10.805 9.821 1.00 94.00 75 LYS A C 1
ATOM 596 O O . LYS A 1 75 ? -2.515 11.881 9.527 1.00 94.00 75 LYS A O 1
ATOM 601 N N . GLU A 1 76 ? -2.319 10.094 10.900 1.00 90.25 76 GLU A N 1
ATOM 602 C CA . GLU A 1 76 ? -3.150 10.589 12.013 1.00 90.25 76 GLU A CA 1
ATOM 603 C C . GLU A 1 76 ? -4.555 11.079 11.613 1.00 90.25 76 GLU A C 1
ATOM 605 O O . GLU A 1 76 ? -5.101 12.020 12.188 1.00 90.25 76 GLU A O 1
ATOM 610 N N . TRP A 1 77 ? -5.177 10.438 10.620 1.00 93.31 77 TRP A N 1
ATOM 611 C CA . TRP A 1 77 ? -6.567 10.735 10.279 1.00 93.31 77 TRP A CA 1
ATOM 612 C C . TRP A 1 77 ? -7.542 10.149 11.307 1.00 93.31 77 TRP A C 1
ATOM 614 O O . TRP A 1 77 ? -7.455 8.955 11.610 1.00 93.31 77 TRP A O 1
ATOM 624 N N . PRO A 1 78 ? -8.502 10.949 11.808 1.00 94.31 78 PRO A N 1
ATOM 625 C CA . PRO A 1 78 ? -9.603 10.428 12.602 1.00 94.31 78 PRO A CA 1
ATOM 626 C C . PRO A 1 78 ? -10.562 9.623 11.708 1.00 94.31 78 PRO A C 1
ATOM 628 O O . PRO A 1 78 ? -10.611 9.829 10.491 1.00 94.31 78 PRO A O 1
ATOM 631 N N . ILE A 1 79 ? -11.321 8.698 12.304 1.00 94.31 79 ILE A N 1
ATOM 632 C CA . ILE A 1 79 ? -12.168 7.743 11.565 1.00 94.31 79 ILE A CA 1
ATOM 633 C C . ILE A 1 79 ? -13.192 8.433 10.661 1.00 94.31 79 ILE A C 1
ATOM 635 O O . ILE A 1 79 ? -13.500 7.944 9.581 1.00 94.31 79 ILE A O 1
ATOM 639 N N . GLU A 1 80 ? -13.674 9.604 11.065 1.00 94.94 80 GLU A N 1
ATOM 640 C CA . GLU A 1 80 ? -14.702 10.371 10.369 1.00 94.94 80 GLU A CA 1
ATOM 641 C C . GLU A 1 80 ? -14.212 10.964 9.040 1.00 94.94 80 GLU A C 1
ATOM 643 O O . GLU A 1 80 ? -15.034 11.346 8.211 1.00 94.94 80 GLU A O 1
ATOM 648 N N . LYS A 1 81 ? -12.890 11.046 8.826 1.00 95.94 81 LYS A N 1
ATOM 649 C CA . LYS A 1 81 ? -12.302 11.512 7.560 1.00 95.94 81 LYS A CA 1
ATOM 650 C C . LYS A 1 81 ? -12.154 10.417 6.511 1.00 95.94 81 LYS A C 1
ATOM 652 O O . LYS A 1 81 ? -11.886 10.739 5.359 1.00 95.94 81 LYS A O 1
ATOM 657 N N . TYR A 1 82 ? -12.300 9.151 6.890 1.00 96.44 82 TYR A N 1
ATOM 658 C CA . TYR A 1 82 ? -12.299 8.068 5.916 1.00 96.44 82 TYR A CA 1
ATOM 659 C C . TYR A 1 82 ? -13.626 8.081 5.159 1.00 96.44 82 TYR A C 1
ATOM 661 O O . TYR A 1 82 ? -14.709 8.011 5.749 1.00 96.44 82 TYR A O 1
ATOM 669 N N . GLU A 1 83 ? -13.545 8.190 3.839 1.00 96.44 83 GLU A N 1
ATOM 670 C CA . GLU A 1 83 ? -14.721 8.238 2.975 1.00 96.44 83 GLU A CA 1
ATOM 671 C C . GLU A 1 83 ? -15.127 6.842 2.505 1.00 96.44 83 GLU A C 1
ATOM 673 O O . GLU A 1 83 ? -16.314 6.620 2.237 1.00 96.44 83 GLU A O 1
ATOM 678 N N . ASP A 1 84 ? -14.179 5.900 2.501 1.00 97.06 84 ASP A N 1
ATOM 679 C CA . ASP A 1 84 ? -14.370 4.534 2.045 1.00 97.06 84 ASP A CA 1
ATOM 680 C C . ASP A 1 84 ? -15.506 3.810 2.785 1.00 97.06 84 ASP A C 1
ATOM 682 O O . ASP A 1 84 ? -15.546 3.701 4.017 1.00 97.06 84 ASP A O 1
ATOM 686 N N . VAL A 1 85 ? -16.429 3.260 1.997 1.00 97.25 85 VAL A N 1
ATOM 687 C CA . VAL A 1 85 ? -17.540 2.442 2.480 1.00 97.25 85 VAL A CA 1
ATOM 688 C C . VAL A 1 85 ? -17.050 1.187 3.203 1.00 97.25 85 VAL A C 1
ATOM 690 O O . VAL A 1 85 ? -17.661 0.791 4.195 1.00 97.25 85 VAL A O 1
ATOM 693 N N . ASP A 1 86 ? -15.920 0.607 2.790 1.00 96.38 86 ASP A N 1
ATOM 694 C CA . ASP A 1 86 ? -15.381 -0.592 3.438 1.00 96.38 86 ASP A CA 1
ATOM 695 C C . ASP A 1 86 ? -14.880 -0.274 4.846 1.00 96.38 86 ASP A C 1
ATOM 697 O O . ASP A 1 86 ? -15.135 -1.039 5.778 1.00 96.38 86 ASP A O 1
ATOM 701 N N . VAL A 1 87 ? -14.243 0.883 5.039 1.00 97.44 87 VAL A N 1
ATOM 702 C CA . VAL A 1 87 ? -13.815 1.351 6.365 1.00 97.44 87 VAL A CA 1
ATOM 703 C C . VAL A 1 87 ? -15.033 1.592 7.257 1.00 97.44 87 VAL A C 1
ATOM 705 O O . VAL A 1 87 ? -15.076 1.092 8.381 1.00 97.44 87 VAL A O 1
ATOM 708 N N . LYS A 1 88 ? -16.057 2.290 6.750 1.00 97.81 88 LYS A N 1
ATOM 709 C CA . LYS A 1 88 ? -17.294 2.581 7.498 1.00 97.81 88 LYS A CA 1
ATOM 710 C C . LYS A 1 88 ? -18.035 1.306 7.908 1.00 97.81 88 LYS A C 1
ATOM 712 O O . LYS A 1 88 ? -18.431 1.165 9.067 1.00 97.81 88 LYS A O 1
ATOM 717 N N . ASN A 1 89 ? -18.183 0.360 6.984 1.00 98.1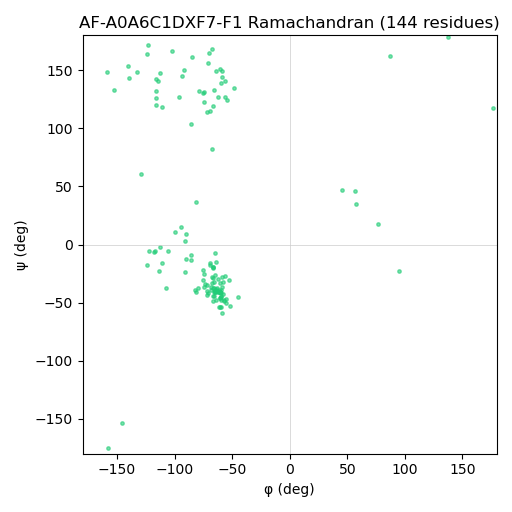2 89 ASN A N 1
ATOM 718 C CA . ASN A 1 89 ? -18.873 -0.902 7.236 1.00 98.12 89 ASN A CA 1
ATOM 719 C C . ASN A 1 89 ? -18.114 -1.766 8.247 1.00 98.12 89 ASN A C 1
ATOM 721 O O . ASN A 1 89 ? -18.709 -2.232 9.219 1.00 98.12 89 ASN A O 1
ATOM 725 N N . ASN A 1 90 ? -16.801 -1.942 8.065 1.00 97.94 90 ASN A N 1
ATOM 726 C CA . ASN A 1 90 ? -15.987 -2.728 8.992 1.00 97.94 90 ASN A CA 1
ATOM 727 C C . ASN A 1 90 ? -15.934 -2.094 10.386 1.00 97.94 90 ASN A C 1
ATOM 729 O O . ASN A 1 90 ? -16.030 -2.813 11.380 1.00 97.94 90 ASN A O 1
ATOM 733 N N . TYR A 1 91 ? -15.872 -0.763 10.479 1.00 97.94 91 TYR A N 1
ATOM 734 C CA . TYR A 1 91 ? -15.953 -0.066 11.760 1.00 97.94 91 TYR A CA 1
ATOM 735 C C . TYR A 1 91 ? -17.248 -0.409 12.509 1.00 97.94 91 TYR A C 1
ATOM 737 O O . TYR A 1 91 ? -17.201 -0.785 13.681 1.00 97.94 91 TYR A O 1
ATOM 745 N N . GLU A 1 92 ? -18.407 -0.337 11.845 1.00 97.94 92 GLU A N 1
ATOM 746 C CA . GLU A 1 92 ? -19.687 -0.659 12.483 1.00 97.94 92 GLU A CA 1
ATOM 747 C C . GLU A 1 92 ? -19.832 -2.150 12.814 1.00 97.94 92 GLU A C 1
ATOM 749 O O . GLU A 1 92 ? -20.373 -2.475 13.873 1.00 97.94 92 GLU A O 1
ATOM 754 N N . ILE A 1 93 ? -19.319 -3.057 11.976 1.00 98.12 93 ILE A N 1
ATOM 755 C CA . ILE A 1 93 ? -19.293 -4.501 12.266 1.00 98.12 93 ILE A CA 1
ATOM 756 C C . ILE A 1 93 ? -18.477 -4.764 13.536 1.00 98.12 93 ILE A C 1
ATOM 758 O O . ILE A 1 93 ? -18.991 -5.337 14.495 1.00 98.12 93 ILE A O 1
ATOM 762 N N . ILE A 1 94 ? -17.236 -4.278 13.592 1.00 98.06 94 ILE A N 1
ATOM 763 C CA . ILE A 1 94 ? -16.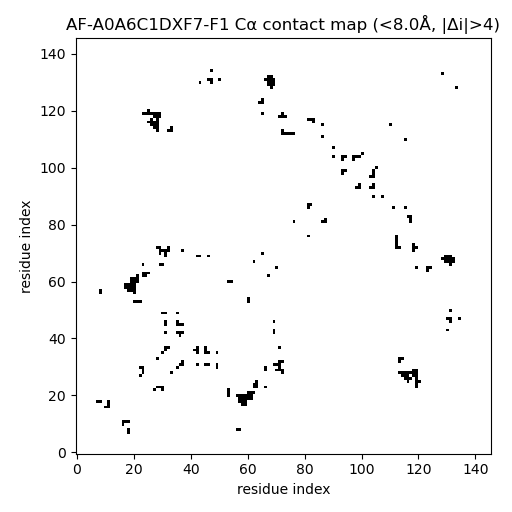334 -4.523 14.725 1.00 98.06 94 ILE A CA 1
ATOM 764 C C . ILE A 1 94 ? -16.874 -3.864 15.997 1.00 98.06 94 ILE A C 1
ATOM 766 O O . ILE A 1 94 ? -16.865 -4.464 17.071 1.00 98.06 94 ILE A O 1
ATOM 770 N N . LYS A 1 95 ? -17.416 -2.650 15.886 1.00 97.88 95 LYS A N 1
ATOM 771 C CA . LYS A 1 95 ? -18.055 -1.948 17.002 1.00 97.88 95 LYS A CA 1
ATOM 772 C C . LYS A 1 95 ? -19.256 -2.711 17.557 1.00 97.88 95 LYS A C 1
ATOM 774 O O . LYS A 1 95 ? -19.408 -2.739 18.775 1.00 97.88 95 LYS A O 1
ATOM 779 N N . LYS A 1 96 ? -20.098 -3.309 16.708 1.00 98.19 96 LYS A N 1
ATOM 780 C CA . LYS A 1 96 ? -21.254 -4.110 17.145 1.00 98.19 96 LYS A CA 1
ATOM 781 C C . LYS A 1 96 ? -20.834 -5.445 17.759 1.00 98.19 96 LYS A C 1
ATOM 783 O O . LYS A 1 96 ? -21.421 -5.845 18.756 1.00 98.19 96 LYS A O 1
ATOM 788 N N . SER A 1 97 ? -19.832 -6.109 17.188 1.00 98.12 97 SER A N 1
ATOM 789 C CA . SER A 1 97 ? -19.393 -7.437 17.632 1.00 98.12 97 SER A CA 1
ATOM 790 C C . SER A 1 97 ? -18.504 -7.406 18.878 1.00 98.12 97 SER A C 1
ATOM 792 O O . SER A 1 97 ? -18.626 -8.283 19.726 1.00 98.12 97 SER A O 1
ATOM 794 N N . PHE A 1 98 ? -17.628 -6.405 19.007 1.00 97.88 98 PHE A N 1
ATOM 795 C CA . PHE A 1 98 ? -16.585 -6.370 20.043 1.00 97.88 98 PHE A CA 1
ATOM 796 C C . PHE A 1 98 ? -16.628 -5.109 20.919 1.00 97.88 98 PHE A C 1
ATOM 798 O O . PHE A 1 98 ? -16.061 -5.085 22.009 1.00 97.88 98 PHE A O 1
ATOM 805 N N . GLY A 1 99 ? -17.307 -4.046 20.479 1.00 97.25 99 GLY A N 1
ATOM 806 C CA . GLY A 1 99 ? -17.336 -2.754 21.168 1.00 97.25 99 GLY A CA 1
ATOM 807 C C . GLY A 1 99 ? -16.178 -1.825 20.782 1.00 97.25 99 GLY A C 1
ATOM 808 O O . GLY A 1 99 ? -15.154 -2.243 20.241 1.00 97.25 99 GLY A O 1
ATOM 809 N N . LYS A 1 100 ? -16.331 -0.524 21.072 1.00 96.06 100 LYS A N 1
ATOM 810 C CA . LYS A 1 100 ? -15.382 0.533 20.653 1.00 96.06 100 LYS A CA 1
ATOM 811 C C . LYS A 1 100 ? -14.002 0.460 21.320 1.00 96.06 100 LYS A C 1
ATOM 813 O O . LYS A 1 100 ? -13.029 0.916 20.736 1.00 96.06 100 LYS A O 1
ATOM 818 N N . ASN A 1 101 ? -13.912 -0.089 22.530 1.00 96.69 101 ASN A N 1
ATOM 819 C CA . ASN A 1 101 ? -12.664 -0.133 23.307 1.00 96.69 101 ASN A CA 1
ATOM 820 C C . ASN A 1 101 ? -11.952 -1.495 23.223 1.00 96.69 101 ASN A C 1
ATOM 822 O O . ASN A 1 101 ? -11.018 -1.756 23.984 1.00 96.69 101 ASN A O 1
ATOM 826 N N . SER A 1 102 ? -12.410 -2.360 22.319 1.00 97.75 102 SER A N 1
ATOM 827 C CA . SER A 1 102 ? -11.900 -3.714 22.127 1.00 97.75 102 SER A CA 1
ATOM 828 C C . SER A 1 102 ? -10.499 -3.744 21.515 1.00 97.75 102 SER A C 1
ATOM 830 O O . SER A 1 102 ? -9.998 -2.747 20.982 1.00 97.75 102 SER A O 1
ATOM 832 N N . LYS A 1 103 ? -9.848 -4.908 21.592 1.00 98.06 103 LYS A N 1
ATOM 833 C CA . LYS A 1 103 ? -8.561 -5.137 20.926 1.00 98.06 103 LYS A CA 1
ATOM 834 C C . LYS A 1 103 ? -8.736 -5.097 19.406 1.00 98.06 103 LYS A C 1
ATOM 836 O O . LYS A 1 103 ? -7.937 -4.474 18.720 1.00 98.06 103 LYS A O 1
ATOM 841 N N . GLU A 1 104 ? -9.819 -5.680 18.914 1.00 98.25 104 GLU A N 1
ATOM 842 C CA . GLU A 1 104 ? -10.203 -5.754 17.508 1.00 98.25 104 GLU A CA 1
ATOM 843 C C . GLU A 1 104 ? -10.377 -4.357 16.917 1.00 98.25 104 GLU A C 1
ATOM 845 O O . GLU A 1 104 ? -9.881 -4.086 15.828 1.00 98.25 104 GLU A O 1
ATOM 850 N N . MET A 1 105 ? -10.993 -3.434 17.663 1.00 98.06 105 MET A N 1
ATOM 851 C CA . MET A 1 105 ? -11.100 -2.041 17.232 1.00 98.06 105 MET A CA 1
ATOM 852 C C . MET A 1 105 ? -9.725 -1.362 17.144 1.00 98.06 105 MET A C 1
ATOM 854 O O . MET A 1 105 ? -9.454 -0.629 16.195 1.00 98.06 105 MET A O 1
ATOM 858 N N . LYS A 1 106 ? -8.815 -1.622 18.093 1.00 97.44 106 LYS A N 1
ATOM 859 C CA . LYS A 1 106 ? -7.441 -1.085 18.038 1.00 97.44 106 LYS A CA 1
ATOM 860 C C . LYS A 1 106 ? -6.654 -1.648 16.855 1.00 97.44 106 LYS A C 1
ATOM 862 O O . LYS A 1 106 ? -5.917 -0.904 16.211 1.00 97.44 106 LYS A O 1
ATOM 867 N N . ASP A 1 107 ? -6.795 -2.937 16.571 1.00 98.00 107 ASP A N 1
ATOM 868 C CA . ASP A 1 107 ? -6.110 -3.583 15.451 1.00 98.00 107 ASP A CA 1
ATOM 869 C C . ASP A 1 107 ? -6.711 -3.154 14.102 1.00 98.00 107 ASP A C 1
ATOM 871 O O . ASP A 1 107 ? -5.961 -2.902 13.161 1.00 98.00 107 ASP A O 1
ATOM 875 N N . PHE A 1 108 ? -8.026 -2.918 14.036 1.00 97.81 108 PHE A N 1
ATOM 876 C CA . PHE A 1 108 ? -8.677 -2.256 12.904 1.00 97.81 108 PHE A CA 1
ATOM 877 C C . PHE A 1 108 ? -8.084 -0.871 12.635 1.00 97.81 108 PHE A C 1
ATOM 879 O O . PHE A 1 108 ? -7.706 -0.582 11.502 1.00 97.81 108 PHE A O 1
ATOM 886 N N . PHE A 1 109 ? -7.921 -0.041 13.671 1.00 97.38 109 PHE A N 1
ATOM 887 C CA . PHE A 1 109 ? -7.316 1.285 13.527 1.00 97.38 109 PHE A CA 1
ATOM 888 C C . PHE A 1 109 ? -5.880 1.239 12.999 1.00 97.38 109 PHE A C 1
ATOM 890 O O . PHE A 1 109 ? -5.519 2.036 12.133 1.00 97.38 109 PHE A O 1
ATOM 897 N N . LYS A 1 110 ? -5.068 0.286 13.470 1.00 96.12 110 LYS A N 1
ATOM 898 C CA . LYS A 1 110 ? -3.723 0.056 12.917 1.00 96.12 110 LYS A CA 1
ATOM 899 C C . LYS A 1 110 ? -3.784 -0.390 11.456 1.00 96.12 110 LYS A C 1
ATOM 901 O O . LYS A 1 110 ? -2.981 0.067 10.649 1.00 96.12 110 LYS A O 1
ATOM 906 N N . GLY A 1 111 ? -4.734 -1.264 11.127 1.00 96.88 111 GLY A N 1
ATOM 907 C CA . GLY A 1 111 ? -4.939 -1.778 9.778 1.00 96.88 111 GLY A CA 1
ATOM 908 C C . GLY A 1 111 ? -5.284 -0.672 8.786 1.00 96.88 111 GLY A C 1
ATOM 909 O O . GLY A 1 111 ? -4.588 -0.518 7.786 1.00 96.88 111 GLY A O 1
ATOM 910 N N . ILE A 1 112 ? -6.302 0.143 9.073 1.00 97.31 112 ILE A N 1
ATOM 911 C CA . ILE A 1 112 ? -6.731 1.207 8.151 1.00 97.31 112 ILE A CA 1
ATOM 912 C C . ILE A 1 112 ? -5.672 2.296 7.978 1.00 97.31 112 ILE A C 1
ATOM 914 O O . ILE A 1 112 ? -5.546 2.820 6.880 1.00 97.31 112 ILE A O 1
ATOM 918 N N . ALA A 1 113 ? -4.870 2.582 9.010 1.00 96.44 113 ALA A N 1
ATOM 919 C CA . ALA A 1 113 ? -3.788 3.564 8.928 1.00 96.44 113 ALA A CA 1
ATOM 920 C C . ALA A 1 113 ? -2.653 3.144 7.973 1.00 96.44 113 ALA A C 1
ATOM 922 O O . ALA A 1 113 ? -1.857 3.984 7.549 1.00 96.44 113 ALA A O 1
ATOM 923 N N . LEU A 1 114 ? -2.556 1.849 7.656 1.00 96.62 114 LEU A N 1
ATOM 924 C CA . LEU A 1 114 ? -1.554 1.309 6.741 1.00 96.62 114 LEU A CA 1
ATOM 925 C C . LEU A 1 114 ? -2.148 0.894 5.390 1.00 96.62 114 LEU A C 1
ATOM 927 O O . LEU A 1 114 ? -1.492 1.053 4.361 1.00 96.62 114 LEU A O 1
ATOM 931 N N . LEU A 1 115 ? -3.360 0.336 5.391 1.00 96.94 115 LEU A N 1
ATOM 932 C CA . LEU A 1 115 ? -3.917 -0.422 4.268 1.00 96.94 115 LEU A CA 1
ATOM 933 C C . LEU A 1 115 ? -5.169 0.200 3.650 1.00 96.94 115 LEU A C 1
ATOM 935 O O . LEU A 1 115 ? -5.645 -0.324 2.646 1.00 96.94 115 LEU A O 1
ATOM 939 N N . SER A 1 116 ? -5.718 1.282 4.212 1.00 97.62 116 SER A N 1
ATOM 940 C CA . SER A 1 116 ? -6.951 1.864 3.677 1.00 97.62 116 SER A CA 1
ATOM 941 C C . SER A 1 116 ? -6.792 2.305 2.221 1.00 97.62 116 SER A C 1
ATOM 943 O O . SER A 1 116 ? -5.797 2.926 1.835 1.00 97.62 116 SER A O 1
ATOM 945 N N . ARG A 1 117 ? -7.829 2.047 1.422 1.00 97.81 117 ARG A N 1
ATOM 946 C CA . ARG A 1 117 ? -7.905 2.458 0.016 1.00 97.81 117 ARG A CA 1
ATOM 947 C C . ARG A 1 117 ? -7.882 3.973 -0.127 1.00 97.81 117 ARG A C 1
ATOM 949 O O . ARG A 1 117 ? -7.336 4.488 -1.101 1.00 97.81 117 ARG A O 1
ATOM 956 N N . ASP A 1 118 ? -8.389 4.689 0.877 1.00 97.38 118 ASP A N 1
ATOM 957 C CA . ASP A 1 118 ? -8.422 6.153 0.902 1.00 97.38 118 ASP A CA 1
ATOM 958 C C . ASP A 1 118 ? -7.031 6.780 0.730 1.00 97.38 118 ASP A C 1
ATOM 960 O O . ASP A 1 118 ? -6.910 7.876 0.178 1.00 97.38 118 ASP A O 1
ATOM 964 N N . HIS A 1 119 ? -5.951 6.086 1.113 1.00 97.56 119 HIS A N 1
ATOM 965 C CA . HIS A 1 119 ? -4.582 6.573 0.907 1.00 97.56 119 HIS A CA 1
ATOM 966 C C . HIS A 1 119 ? -4.246 6.832 -0.575 1.00 97.56 119 HIS A C 1
ATOM 968 O O . HIS A 1 119 ? -3.447 7.722 -0.890 1.00 97.56 119 HIS A O 1
ATOM 974 N N . SER A 1 120 ? -4.889 6.109 -1.494 1.00 96.38 120 SER A N 1
ATOM 975 C CA . SER A 1 120 ? -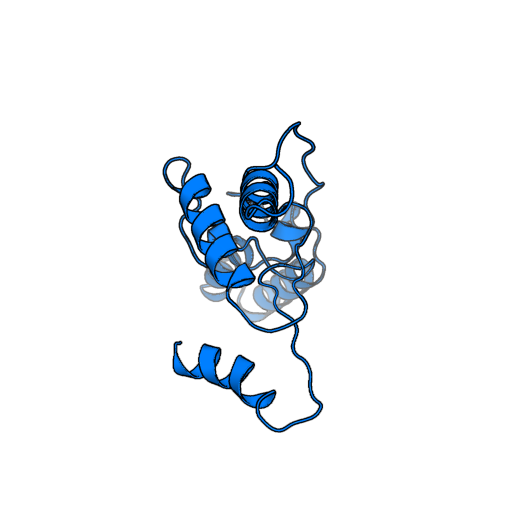4.762 6.297 -2.946 1.00 96.38 120 SER A CA 1
ATOM 976 C C . SER A 1 120 ? -5.773 7.283 -3.542 1.00 96.38 120 SER A C 1
ATOM 978 O O . SER A 1 120 ? -5.618 7.708 -4.686 1.00 96.38 120 SER A O 1
ATOM 980 N N . ARG A 1 121 ? -6.798 7.672 -2.775 1.00 96.06 121 ARG A N 1
ATOM 981 C CA . ARG A 1 121 ? -7.961 8.437 -3.261 1.00 96.06 121 ARG A CA 1
ATOM 982 C C . ARG A 1 121 ? -7.951 9.905 -2.851 1.00 96.06 121 ARG A C 1
ATOM 984 O O . ARG A 1 121 ? -8.786 10.674 -3.314 1.00 96.06 121 ARG A O 1
ATOM 991 N N . THR A 1 122 ? -6.991 10.320 -2.021 1.00 92.25 122 THR A N 1
ATOM 992 C CA . THR A 1 122 ? -6.766 11.754 -1.775 1.00 92.25 122 THR A CA 1
ATOM 993 C C . THR A 1 122 ? -6.511 12.491 -3.097 1.00 92.25 122 THR A C 1
ATOM 995 O O . THR A 1 122 ? -5.810 11.942 -3.957 1.00 92.25 122 THR A O 1
ATOM 998 N N . PRO A 1 123 ? -7.049 13.716 -3.281 1.00 88.62 123 PRO A N 1
ATOM 999 C CA . PRO A 1 123 ? -6.832 14.489 -4.498 1.00 88.62 123 PRO A CA 1
ATOM 1000 C C . PRO A 1 123 ? -5.352 14.546 -4.879 1.00 88.62 123 PRO A C 1
ATOM 1002 O O . PRO A 1 123 ? -4.484 14.757 -4.025 1.00 88.62 123 PRO A O 1
ATOM 1005 N N . CYS A 1 124 ? -5.060 14.334 -6.163 1.00 79.31 124 CYS A N 1
ATOM 1006 C CA . CYS A 1 124 ? -3.686 14.362 -6.644 1.00 79.31 124 CYS A CA 1
ATOM 1007 C C . CYS A 1 124 ? -3.093 15.763 -6.426 1.00 79.31 124 CYS A C 1
ATOM 1009 O O . CYS A 1 124 ? -3.670 16.775 -6.832 1.00 79.31 124 CYS A O 1
ATOM 1011 N N . HIS A 1 125 ? -1.938 15.826 -5.763 1.00 71.31 125 HIS A N 1
ATOM 1012 C CA . HIS A 1 125 ? -1.268 17.084 -5.463 1.00 71.31 125 HIS A CA 1
ATOM 1013 C C . HIS A 1 125 ? -0.392 17.490 -6.653 1.00 71.31 125 HIS A C 1
ATOM 1015 O O . HIS A 1 125 ? 0.702 16.958 -6.829 1.00 71.31 125 HIS A O 1
ATOM 1021 N N . GLY A 1 126 ? -0.829 18.462 -7.453 1.00 52.91 126 GLY A N 1
ATOM 1022 C CA . GLY A 1 126 ? -0.007 18.996 -8.540 1.00 52.91 126 GLY A CA 1
ATOM 1023 C C . GLY A 1 126 ? 1.230 19.743 -8.017 1.00 52.91 126 GLY A C 1
ATOM 1024 O O . GLY A 1 126 ? 1.101 20.753 -7.325 1.00 52.91 126 GLY A O 1
ATOM 1025 N N . ARG A 1 127 ? 2.442 19.292 -8.369 1.00 54.81 127 ARG A N 1
ATOM 1026 C CA . ARG A 1 127 ? 3.681 20.098 -8.320 1.00 54.81 127 ARG A CA 1
ATOM 1027 C C . ARG A 1 127 ? 4.577 19.810 -9.530 1.00 54.81 127 ARG A C 1
ATOM 1029 O O . ARG A 1 127 ? 4.512 18.740 -10.115 1.00 54.81 127 ARG A O 1
ATOM 1036 N N . LYS A 1 128 ? 5.395 20.808 -9.894 1.00 49.56 128 LYS A N 1
ATOM 1037 C CA . LYS A 1 128 ? 5.988 21.003 -11.230 1.00 49.56 128 LYS A CA 1
ATOM 1038 C C . LYS A 1 128 ? 6.969 19.942 -11.763 1.00 49.56 128 LYS A C 1
ATOM 1040 O O . LYS A 1 128 ? 7.191 20.000 -12.960 1.00 49.56 128 LYS A O 1
ATOM 1045 N N . ILE A 1 129 ? 7.540 19.011 -10.988 1.00 52.09 129 ILE A N 1
ATOM 1046 C CA . ILE A 1 129 ? 8.423 17.938 -11.517 1.00 52.09 129 ILE A CA 1
ATOM 1047 C C . ILE A 1 129 ? 8.357 16.704 -10.595 1.00 52.09 129 ILE A C 1
ATOM 1049 O O . ILE A 1 129 ? 8.445 16.841 -9.371 1.00 52.09 129 ILE A O 1
ATOM 1053 N N . SER A 1 130 ? 8.188 15.512 -11.177 1.00 57.44 130 SER A N 1
ATOM 1054 C CA . SER A 1 130 ? 8.072 14.216 -10.491 1.00 57.44 130 SER A CA 1
ATOM 1055 C C . SER A 1 130 ? 9.433 13.492 -10.436 1.00 57.44 130 SER A C 1
ATOM 1057 O O . SER A 1 130 ? 10.041 13.270 -11.480 1.00 57.44 130 SER A O 1
ATOM 1059 N N . PRO A 1 131 ? 9.914 13.053 -9.253 1.00 57.66 131 PRO A N 1
ATOM 1060 C CA . PRO A 1 131 ? 11.186 12.330 -9.132 1.00 57.66 131 PRO A CA 1
ATOM 1061 C C . PRO A 1 131 ? 11.216 10.958 -9.822 1.00 57.66 131 PRO A C 1
ATOM 1063 O O . PRO A 1 131 ? 12.300 10.479 -10.153 1.00 57.66 131 PRO A O 1
ATOM 1066 N N . MET A 1 132 ? 10.057 10.307 -9.975 1.00 60.66 132 MET A N 1
ATOM 1067 C CA . MET A 1 132 ? 9.926 9.025 -10.673 1.00 60.66 132 MET A CA 1
ATOM 1068 C C . MET A 1 132 ? 9.845 9.228 -12.184 1.00 60.66 132 MET A C 1
ATOM 1070 O O . MET A 1 132 ? 10.475 8.470 -12.906 1.00 60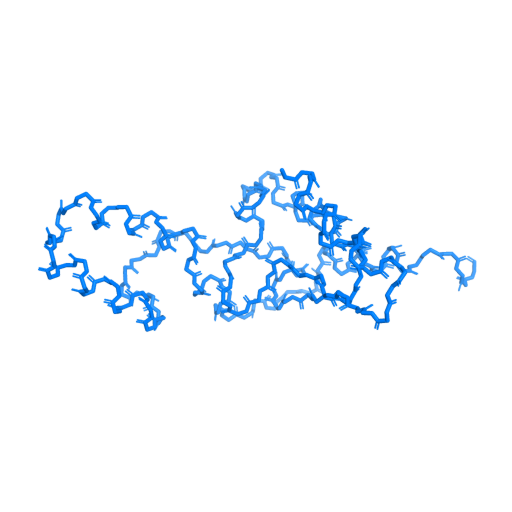.66 132 MET A O 1
ATOM 1074 N N . LEU A 1 133 ? 9.145 10.266 -12.662 1.00 61.84 133 LEU A N 1
ATOM 1075 C CA . LEU A 1 133 ? 9.145 10.640 -14.079 1.00 61.84 133 LEU A CA 1
ATOM 1076 C C . LEU A 1 133 ? 10.537 11.067 -14.536 1.00 61.84 133 LEU A C 1
ATOM 1078 O O . LEU A 1 133 ? 10.932 10.681 -15.624 1.00 61.84 133 LEU A O 1
ATOM 1082 N N . ASP A 1 134 ? 11.309 11.773 -13.705 1.00 62.91 134 ASP A N 1
ATOM 1083 C CA . ASP A 1 134 ? 12.709 12.082 -14.019 1.00 62.91 134 ASP A CA 1
ATOM 1084 C C . ASP A 1 134 ? 13.551 10.807 -14.165 1.00 62.91 134 ASP A C 1
ATOM 1086 O O . ASP A 1 134 ? 14.384 10.721 -15.062 1.00 62.91 134 ASP A O 1
ATOM 1090 N N . LEU A 1 135 ? 13.342 9.805 -13.302 1.00 64.50 135 LEU A N 1
ATOM 1091 C CA . LEU A 1 135 ? 14.065 8.533 -13.380 1.00 64.50 135 LEU A CA 1
ATOM 1092 C C . LEU A 1 135 ? 13.598 7.689 -14.572 1.00 64.50 135 LEU A C 1
ATOM 1094 O O . LEU A 1 135 ? 14.437 7.160 -15.285 1.00 64.50 135 LEU A O 1
ATOM 1098 N N . LEU A 1 136 ? 12.290 7.599 -14.823 1.00 63.41 136 LEU A N 1
ATOM 1099 C CA . LEU A 1 136 ? 11.725 6.945 -16.006 1.00 63.41 136 LEU A CA 1
ATOM 1100 C C . LEU A 1 136 ? 12.221 7.619 -17.285 1.00 63.41 136 LEU A C 1
ATOM 1102 O O . LEU A 1 136 ? 12.653 6.928 -18.194 1.00 63.41 136 LEU A O 1
ATOM 1106 N N . ALA A 1 137 ? 12.241 8.951 -17.341 1.00 63.25 137 ALA A N 1
ATOM 1107 C CA . ALA A 1 137 ? 12.790 9.700 -18.464 1.00 63.25 137 ALA A CA 1
ATOM 1108 C C . ALA A 1 137 ? 14.296 9.452 -18.629 1.00 63.25 137 ALA A C 1
ATOM 1110 O O . ALA A 1 137 ? 14.753 9.271 -19.748 1.00 63.25 137 ALA A O 1
ATOM 1111 N N . GLN A 1 138 ? 15.066 9.376 -17.538 1.00 61.78 138 GLN A N 1
ATOM 1112 C CA . GLN A 1 138 ? 16.490 9.013 -17.582 1.00 61.78 138 GLN A CA 1
ATOM 1113 C C . GLN A 1 138 ? 16.718 7.562 -18.028 1.00 61.78 138 GLN A C 1
ATOM 1115 O O . GLN A 1 138 ? 17.663 7.299 -18.763 1.00 61.78 138 GLN A O 1
ATOM 1120 N N . MET A 1 139 ? 15.862 6.626 -17.609 1.00 59.91 139 MET A N 1
ATOM 1121 C CA . MET A 1 139 ? 15.933 5.213 -17.996 1.00 59.91 139 MET A CA 1
ATOM 1122 C C . MET A 1 139 ? 15.478 4.987 -19.444 1.00 59.91 139 MET A C 1
ATOM 1124 O O . MET A 1 139 ? 16.030 4.130 -20.124 1.00 59.91 139 MET A O 1
ATOM 1128 N N . LEU A 1 140 ? 14.505 5.765 -19.925 1.00 59.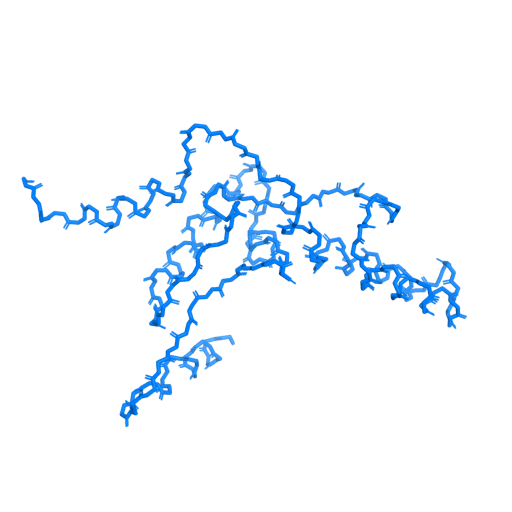62 140 LEU A N 1
ATOM 1129 C CA . LEU A 1 140 ? 14.066 5.766 -21.322 1.00 59.62 140 LEU A CA 1
ATOM 1130 C C . LEU A 1 140 ? 15.064 6.501 -22.233 1.00 59.62 140 LEU A C 1
ATOM 1132 O O . LEU A 1 140 ? 15.243 6.091 -23.373 1.00 59.62 140 LEU A O 1
ATOM 1136 N N . ASN A 1 141 ? 15.783 7.510 -21.723 1.00 48.38 141 ASN A N 1
ATOM 1137 C CA . ASN A 1 141 ? 16.894 8.184 -22.410 1.00 48.38 141 ASN A CA 1
ATOM 1138 C C . ASN A 1 141 ? 18.226 7.412 -22.314 1.00 48.38 141 ASN A C 1
ATOM 1140 O O . ASN A 1 141 ? 19.305 8.006 -22.260 1.00 48.38 141 ASN A O 1
ATOM 1144 N N . LEU A 1 142 ? 18.176 6.079 -22.357 1.00 46.06 142 LEU A N 1
ATOM 1145 C CA . LEU A 1 142 ? 19.329 5.268 -22.742 1.00 46.06 142 LEU A CA 1
ATOM 1146 C C . LEU A 1 142 ? 19.641 5.504 -24.237 1.00 46.06 142 LEU A C 1
ATOM 1148 O O . LEU A 1 142 ? 19.227 4.737 -25.096 1.00 46.06 142 LEU A O 1
ATOM 1152 N N . GLY A 1 143 ? 20.358 6.591 -24.538 1.00 45.50 143 GLY A N 1
ATOM 1153 C CA . GLY A 1 143 ? 21.331 6.695 -25.635 1.00 45.50 143 GLY A CA 1
ATOM 1154 C C . GLY A 1 143 ? 20.960 6.156 -27.024 1.00 45.50 143 GLY A C 1
ATOM 1155 O O . GLY A 1 143 ? 21.788 5.495 -27.643 1.00 45.50 143 GLY A O 1
ATOM 1156 N N . PHE A 1 144 ? 19.772 6.466 -27.545 1.00 39.56 144 PHE A N 1
ATOM 1157 C CA . PHE A 1 144 ? 19.476 6.400 -28.984 1.00 39.56 144 PHE A CA 1
ATOM 1158 C C . PHE A 1 144 ? 18.840 7.714 -29.448 1.00 39.56 144 PHE A C 1
ATOM 1160 O O . PHE A 1 144 ? 17.689 7.740 -29.867 1.00 39.56 144 PHE A O 1
ATOM 1167 N N . LEU A 1 145 ? 19.578 8.813 -29.296 1.00 36.12 145 LEU A N 1
ATOM 1168 C CA . LEU A 1 145 ? 19.648 9.963 -30.204 1.00 36.12 145 LEU A CA 1
ATOM 1169 C C . LEU A 1 145 ? 20.570 10.999 -29.545 1.00 36.12 145 LEU A C 1
ATOM 1171 O O . LEU A 1 145 ? 20.257 11.504 -28.469 1.00 36.12 145 LEU A O 1
ATOM 1175 N N . GLU A 1 146 ? 21.671 11.259 -30.255 1.00 35.22 146 GLU A N 1
ATOM 1176 C CA . GLU A 1 146 ? 22.876 12.050 -29.924 1.00 35.22 146 GLU A CA 1
ATOM 1177 C C . GLU A 1 146 ? 23.938 11.365 -29.050 1.00 35.22 146 GLU A C 1
ATOM 1179 O O . GLU A 1 146 ? 23.779 11.251 -27.815 1.00 35.22 146 GLU A O 1
#

Secondary structure (DSSP, 8-state):
-HHHHHHHHHTTTTSS---EE-S--TTS--HHHHHS--STTTHHHHHHHHHHHHHTSSSEE---TTTTTT-----S--GGG---HHHHHHHHHHHHHH-TTSHHHHHHHHHHHHH-THHHHSPP---S--HHHHHHHHHHTSSS--

Sequence (146 aa):
MEEAIASNFLFINGTDSWATTYIENHDQARSITRFADDSPKYRKISGKLLTLLECSLTGTLYVYQGQEIGQINFKEWPIEKYEDVDVKNNYEIIKKSFGKNSKEMKDFFKGIALLSRDHSRTPCHGRKISPMLDLLAQMLNLGFLE

Radius of gyration: 18.6 Å; Cα contacts (8 Å, |Δi|>4): 164; chains: 1; bounding box: 44×42×54 Å